Protein AF-A0A0D2CM62-F1 (afdb_monomer_lite)

Radius of gyration: 17.78 Å; chains: 1; bounding box: 37×21×57 Å

Structure (mmCIF, N/CA/C/O backbone):
data_AF-A0A0D2CM62-F1
#
_entry.id   AF-A0A0D2CM62-F1
#
loop_
_atom_site.group_PDB
_atom_site.id
_atom_site.type_symbol
_atom_site.label_atom_id
_atom_site.label_alt_id
_atom_site.label_comp_id
_atom_site.label_asym_id
_atom_site.label_entity_id
_atom_site.label_seq_id
_atom_site.pdbx_PDB_ins_code
_atom_site.Cartn_x
_atom_site.Cartn_y
_atom_site.Cartn_z
_atom_site.occupancy
_atom_site.B_iso_or_equiv
_atom_site.auth_seq_id
_atom_site.auth_comp_id
_atom_site.auth_asym_id
_atom_site.auth_atom_id
_atom_site.pdbx_PDB_model_num
ATOM 1 N N . MET A 1 1 ? -2.273 -5.106 -23.321 1.00 47.84 1 MET A N 1
ATOM 2 C CA . MET A 1 1 ? -2.703 -4.728 -21.960 1.00 47.84 1 MET A CA 1
ATOM 3 C C . MET A 1 1 ? -1.456 -4.320 -21.202 1.00 47.84 1 MET A C 1
ATOM 5 O O . MET A 1 1 ? -0.547 -5.139 -21.087 1.00 47.84 1 MET A O 1
ATOM 9 N N . GLU A 1 2 ? -1.350 -3.054 -20.812 1.00 54.97 2 GLU A N 1
ATOM 10 C CA . GLU A 1 2 ? -0.237 -2.584 -19.983 1.00 54.97 2 GLU A CA 1
ATOM 11 C C . GLU A 1 2 ? -0.297 -3.289 -18.624 1.00 54.97 2 GLU A C 1
ATOM 13 O O . GLU A 1 2 ? -1.369 -3.399 -18.027 1.00 54.97 2 GLU A O 1
ATOM 18 N N . ARG A 1 3 ? 0.836 -3.834 -18.167 1.00 69.75 3 ARG A N 1
ATOM 19 C CA . ARG A 1 3 ? 0.944 -4.442 -16.837 1.00 69.75 3 ARG A CA 1
ATOM 20 C C . ARG A 1 3 ? 1.554 -3.433 -15.886 1.00 69.75 3 ARG A C 1
ATOM 22 O O . ARG A 1 3 ? 2.719 -3.063 -16.048 1.00 69.75 3 ARG A O 1
ATOM 29 N N . PHE A 1 4 ? 0.762 -3.027 -14.908 1.00 75.12 4 PHE A N 1
ATOM 30 C CA . PHE A 1 4 ? 1.198 -2.192 -13.802 1.00 75.12 4 PHE A CA 1
ATOM 31 C C . PHE A 1 4 ? 1.517 -3.084 -12.606 1.00 75.12 4 PHE A C 1
ATOM 33 O O . PHE A 1 4 ? 0.720 -3.959 -12.272 1.00 75.12 4 PHE A O 1
ATOM 40 N N . GLU A 1 5 ? 2.665 -2.855 -11.962 1.00 83.56 5 GLU A N 1
ATOM 41 C CA . GLU A 1 5 ? 2.895 -3.413 -10.628 1.00 83.56 5 GLU A CA 1
ATOM 42 C C . GLU A 1 5 ? 1.920 -2.731 -9.665 1.00 83.56 5 GLU A C 1
ATOM 44 O O . GLU A 1 5 ? 1.860 -1.500 -9.592 1.00 83.56 5 GLU A O 1
ATOM 49 N N . MET A 1 6 ? 1.145 -3.529 -8.939 1.00 88.56 6 MET A N 1
ATOM 50 C CA . MET A 1 6 ? 0.150 -3.035 -7.991 1.00 88.56 6 MET A CA 1
ATOM 51 C C . MET A 1 6 ? 0.419 -3.598 -6.600 1.00 88.56 6 MET A C 1
ATOM 53 O O . MET A 1 6 ? 0.897 -4.721 -6.440 1.00 88.56 6 MET A O 1
ATOM 57 N N . VAL A 1 7 ? 0.070 -2.816 -5.583 1.00 92.38 7 VAL A N 1
ATOM 58 C CA . VAL A 1 7 ? 0.094 -3.249 -4.186 1.00 92.38 7 VAL A CA 1
ATOM 59 C C . VAL A 1 7 ? -1.307 -3.069 -3.621 1.00 92.38 7 VAL A C 1
ATOM 61 O O . VAL A 1 7 ? -1.818 -1.952 -3.572 1.00 92.38 7 VAL A O 1
ATOM 64 N N . PHE A 1 8 ? -1.935 -4.166 -3.211 1.00 93.81 8 PHE A N 1
ATOM 65 C CA . PHE A 1 8 ? -3.224 -4.153 -2.531 1.00 93.81 8 PHE A CA 1
ATOM 66 C C . PHE A 1 8 ? -3.021 -4.213 -1.025 1.00 93.81 8 PHE A C 1
ATOM 68 O O . PHE A 1 8 ? -2.239 -5.019 -0.520 1.00 93.81 8 PHE A O 1
ATOM 75 N N . CYS A 1 9 ? -3.754 -3.371 -0.309 1.00 94.94 9 CYS A N 1
ATOM 76 C CA . CYS A 1 9 ? -3.670 -3.258 1.139 1.00 94.94 9 CYS A CA 1
ATOM 77 C C . CYS A 1 9 ? -5.002 -3.663 1.764 1.00 94.94 9 CYS A C 1
ATOM 79 O O . CYS A 1 9 ? -6.059 -3.291 1.256 1.00 94.94 9 CYS A O 1
ATOM 81 N N . TYR A 1 10 ? -4.947 -4.373 2.885 1.00 95.50 10 TYR A N 1
ATOM 82 C CA . TYR A 1 10 ? -6.120 -4.678 3.700 1.00 95.50 10 TYR A CA 1
ATOM 83 C C . TYR A 1 10 ? -5.839 -4.397 5.174 1.00 95.50 10 TYR A C 1
ATOM 85 O O . TYR A 1 10 ? -4.683 -4.333 5.599 1.00 95.50 10 TYR A O 1
ATOM 93 N N . GLU A 1 11 ? -6.904 -4.172 5.935 1.00 96.06 11 GLU A N 1
ATOM 94 C CA . GLU A 1 11 ? -6.805 -3.907 7.368 1.00 96.06 11 GLU A CA 1
ATOM 95 C C . GLU A 1 11 ? -6.670 -5.222 8.149 1.00 96.06 11 GLU A C 1
ATOM 97 O O . GLU A 1 11 ? -7.238 -6.246 7.769 1.00 96.06 11 GLU A O 1
ATOM 102 N N . GLU A 1 12 ? -5.909 -5.198 9.239 1.00 95.88 12 GLU A N 1
ATOM 103 C CA . GLU A 1 12 ? -5.710 -6.369 10.101 1.00 95.88 12 GLU A CA 1
ATOM 104 C C . GLU A 1 12 ? -6.649 -6.364 11.312 1.00 95.88 12 GLU A C 1
ATOM 106 O O . GLU A 1 12 ? -6.973 -7.423 11.848 1.00 95.88 12 GLU A O 1
ATOM 111 N N . TYR A 1 13 ? -7.094 -5.179 11.745 1.00 96.19 13 TYR A N 1
ATOM 112 C CA . TYR A 1 13 ? -7.915 -5.012 12.943 1.00 96.19 13 TYR A CA 1
ATOM 113 C C . TYR A 1 13 ? -9.312 -4.511 12.605 1.00 96.19 13 TYR A C 1
ATOM 115 O O . TYR A 1 13 ? -9.482 -3.658 11.739 1.00 96.19 13 TYR A O 1
ATOM 123 N N . ASP A 1 14 ? -10.301 -4.973 13.365 1.00 97.56 14 ASP A N 1
ATOM 124 C CA . ASP A 1 14 ? -11.681 -4.530 13.210 1.00 97.56 14 ASP A CA 1
ATOM 125 C C . ASP A 1 14 ? -11.842 -3.020 13.433 1.00 97.56 14 ASP A C 1
ATOM 127 O O . ASP A 1 14 ? -11.273 -2.413 14.350 1.00 97.56 14 ASP A O 1
ATOM 131 N N . THR A 1 15 ? -12.720 -2.423 12.634 1.00 97.25 15 THR A N 1
ATOM 132 C CA . THR A 1 15 ? -13.251 -1.086 12.873 1.00 97.25 15 THR A CA 1
ATOM 133 C C . THR A 1 15 ? -14.565 -1.197 13.639 1.00 97.25 15 THR A C 1
ATOM 135 O O . THR A 1 15 ? -15.439 -1.991 13.291 1.00 97.25 15 THR A O 1
ATOM 138 N N . VAL A 1 16 ? -14.726 -0.377 14.681 1.00 96.75 16 VAL A N 1
ATOM 139 C CA . VAL A 1 16 ? -15.990 -0.287 15.420 1.00 96.75 16 VAL A CA 1
ATOM 140 C C . VAL A 1 16 ? -16.923 0.690 14.714 1.00 96.75 16 VAL A C 1
ATOM 142 O O . VAL A 1 16 ? -16.673 1.894 14.706 1.00 96.75 16 VAL A O 1
ATOM 145 N N . ILE A 1 17 ? -18.020 0.185 14.153 1.00 94.44 17 ILE A N 1
ATOM 146 C CA . ILE A 1 17 ? -19.073 0.987 13.523 1.00 94.44 17 ILE A CA 1
ATOM 147 C C . ILE A 1 17 ? -20.384 0.723 14.251 1.00 94.44 17 ILE A C 1
ATOM 149 O O . ILE A 1 17 ? -20.902 -0.391 14.238 1.00 94.44 17 ILE A O 1
ATOM 153 N N . LEU A 1 18 ? -20.927 1.758 14.901 1.00 94.50 18 LEU A N 1
ATOM 154 C CA . LEU A 1 18 ? -22.193 1.683 15.645 1.00 94.50 18 LEU A CA 1
ATOM 155 C C . LEU A 1 18 ? -22.229 0.512 16.654 1.00 94.50 18 LEU A C 1
ATOM 157 O O . LEU A 1 18 ? -23.220 -0.207 16.757 1.00 94.50 18 LEU A O 1
ATOM 161 N N . GLY A 1 19 ? -21.120 0.295 17.370 1.00 95.12 19 GLY A N 1
ATOM 162 C CA . GLY A 1 19 ? -20.976 -0.774 18.367 1.00 95.12 19 GLY A CA 1
ATOM 163 C C . GLY A 1 19 ? -20.691 -2.168 17.796 1.00 95.12 19 GLY A C 1
ATOM 164 O O . GLY A 1 19 ? -20.575 -3.119 18.563 1.00 95.12 19 GLY A O 1
ATOM 165 N N . LYS A 1 20 ? -20.561 -2.311 16.471 1.00 96.00 20 LYS A N 1
ATOM 166 C CA . LYS A 1 20 ? -20.195 -3.572 15.815 1.00 96.00 20 LYS A CA 1
ATOM 167 C C . LYS A 1 20 ? -18.727 -3.562 15.415 1.00 96.00 20 LYS A C 1
ATOM 169 O O . LYS A 1 20 ? -18.262 -2.575 14.856 1.00 96.00 20 LYS A O 1
ATOM 174 N N . HIS A 1 21 ? -18.037 -4.667 15.668 1.00 97.00 21 HIS A N 1
ATOM 175 C CA . HIS A 1 21 ? -16.665 -4.903 15.227 1.00 97.00 21 HIS A CA 1
ATOM 176 C C . HIS A 1 21 ? -16.688 -5.623 13.882 1.00 97.00 21 HIS A C 1
ATOM 178 O O . HIS A 1 21 ? -17.348 -6.656 13.753 1.00 97.00 21 HIS A O 1
ATOM 184 N N . MET A 1 22 ? -16.023 -5.057 12.878 1.00 96.38 22 MET A N 1
ATOM 185 C CA . MET A 1 22 ? -15.889 -5.695 11.574 1.00 96.38 22 MET A CA 1
ATOM 186 C C 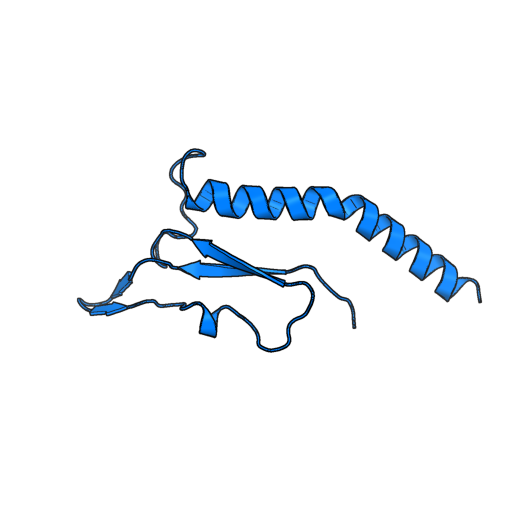. MET A 1 22 ? -14.661 -5.196 10.815 1.00 96.38 22 MET A C 1
ATOM 188 O O . MET A 1 22 ? -14.325 -4.011 10.873 1.00 96.38 22 MET A O 1
ATOM 192 N N . LEU A 1 23 ? -14.064 -6.085 10.024 1.00 96.50 23 LEU A N 1
ATOM 193 C CA . LEU A 1 23 ? -13.199 -5.706 8.912 1.00 96.50 23 LEU A CA 1
ATOM 194 C C . LEU A 1 23 ? -14.074 -5.090 7.812 1.00 96.50 23 LEU A C 1
ATOM 196 O O . LEU A 1 23 ? -14.982 -5.738 7.288 1.00 96.50 23 LEU A O 1
ATOM 200 N N . ILE A 1 24 ? -13.807 -3.837 7.467 1.00 96.12 24 ILE A N 1
ATOM 201 C CA . ILE A 1 24 ? -14.457 -3.109 6.373 1.00 96.12 24 ILE A CA 1
ATOM 202 C C . ILE A 1 24 ? -13.907 -3.577 5.028 1.00 96.12 24 ILE A C 1
ATOM 204 O O . ILE A 1 24 ? -14.668 -3.788 4.087 1.00 96.12 24 ILE A O 1
ATOM 208 N N . VAL A 1 25 ? -12.592 -3.779 4.948 1.00 94.88 25 VAL A N 1
ATOM 209 C CA . VAL A 1 25 ? -11.888 -4.284 3.771 1.00 94.88 25 VAL A CA 1
ATOM 210 C C . VAL A 1 25 ? -11.056 -5.504 4.171 1.00 94.88 25 VAL A C 1
ATOM 212 O O . VAL A 1 25 ? -9.873 -5.377 4.497 1.00 94.88 25 VAL A O 1
ATOM 215 N N . PR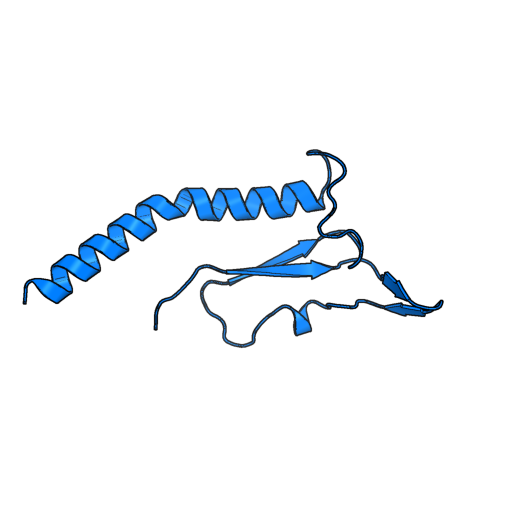O A 1 26 ? -11.654 -6.710 4.146 1.00 94.00 26 PRO A N 1
ATOM 216 C CA . PRO A 1 26 ? -10.917 -7.952 4.342 1.00 94.00 26 PRO A CA 1
ATOM 217 C C . PRO A 1 26 ? -10.045 -8.277 3.118 1.00 94.00 26 PRO A C 1
ATOM 219 O O . PRO A 1 26 ? -10.339 -7.862 1.995 1.00 94.00 26 PRO A O 1
ATOM 222 N N . GLN A 1 27 ? -9.003 -9.096 3.306 1.00 92.81 27 GLN A N 1
ATOM 223 C CA . GLN A 1 27 ? -8.037 -9.452 2.252 1.00 92.81 27 GLN A CA 1
ATOM 224 C C . GLN A 1 27 ? -8.692 -9.917 0.940 1.00 92.81 27 GLN A C 1
ATOM 226 O O . GLN A 1 27 ? -8.302 -9.473 -0.137 1.00 92.81 27 GLN A O 1
ATOM 231 N N . HIS A 1 28 ? -9.696 -10.793 1.019 1.00 90.00 28 HIS A N 1
ATOM 232 C CA . HIS A 1 28 ? -10.374 -11.336 -0.163 1.00 90.00 28 HIS A CA 1
ATOM 233 C C . HIS A 1 28 ? -11.162 -10.276 -0.949 1.00 90.00 28 HIS A C 1
ATOM 235 O O . HIS A 1 28 ? -11.429 -10.477 -2.127 1.00 90.00 28 HIS A O 1
ATOM 241 N N . SER A 1 29 ? -11.536 -9.164 -0.307 1.00 91.31 29 SER A N 1
ATOM 242 C CA . SER A 1 29 ? -12.179 -8.022 -0.961 1.00 91.31 29 SER A CA 1
ATOM 243 C C . SER A 1 29 ? -11.159 -7.028 -1.519 1.00 91.31 29 SER A C 1
ATOM 245 O O . SER A 1 29 ? -11.481 -6.303 -2.456 1.00 91.31 29 SER A O 1
ATOM 247 N N . ALA A 1 30 ? -9.957 -6.958 -0.937 1.00 88.62 30 ALA A N 1
ATOM 248 C CA . ALA A 1 30 ? -8.884 -6.076 -1.395 1.00 88.62 30 ALA A CA 1
ATOM 249 C C . ALA A 1 30 ? -8.140 -6.630 -2.618 1.00 88.62 30 ALA A C 1
ATOM 251 O O . ALA A 1 30 ? -7.583 -5.867 -3.404 1.00 88.62 30 ALA A O 1
ATOM 252 N N . ALA A 1 31 ? -8.098 -7.956 -2.765 1.00 85.56 31 ALA A N 1
ATOM 253 C CA . ALA A 1 31 ? -7.377 -8.620 -3.839 1.00 85.56 31 ALA A CA 1
ATOM 254 C C . ALA A 1 31 ? -8.286 -8.940 -5.034 1.00 85.56 31 ALA A C 1
ATOM 256 O O . ALA A 1 31 ? -9.292 -9.629 -4.894 1.00 85.56 31 ALA A O 1
ATOM 257 N N . LEU A 1 32 ? -7.891 -8.490 -6.228 1.00 80.44 32 LEU A N 1
ATOM 258 C CA . LEU A 1 32 ? -8.540 -8.851 -7.492 1.00 80.44 32 LEU A CA 1
ATOM 259 C C . LEU A 1 32 ? -8.120 -10.264 -7.940 1.00 80.44 32 LEU A C 1
ATOM 261 O O . LEU A 1 32 ? -6.933 -10.483 -8.211 1.00 80.44 32 LEU A O 1
ATOM 265 N N . PRO A 1 33 ? -9.057 -11.223 -8.075 1.00 76.38 33 PRO A N 1
ATOM 266 C CA . PRO A 1 33 ? -8.750 -12.539 -8.622 1.00 76.38 33 PRO A CA 1
ATOM 267 C C . PRO A 1 33 ? -8.192 -12.424 -10.044 1.00 76.38 33 PRO A C 1
ATOM 269 O O . PRO A 1 33 ? -8.768 -11.749 -10.894 1.00 76.38 33 PRO A O 1
ATOM 272 N N . GLY A 1 34 ? -7.068 -13.092 -10.311 1.00 76.06 34 GLY A N 1
ATOM 273 C CA . GLY A 1 34 ? -6.441 -13.097 -11.636 1.00 76.06 34 GLY A CA 1
ATOM 274 C C . GLY A 1 34 ? -5.621 -11.849 -11.979 1.00 76.06 34 GLY A C 1
ATOM 275 O O . GLY A 1 34 ? -5.088 -11.774 -13.085 1.00 76.06 34 GLY A O 1
ATOM 276 N N . ALA A 1 35 ? -5.472 -10.891 -11.057 1.00 78.25 35 ALA A N 1
ATOM 277 C CA . ALA A 1 35 ? -4.501 -9.818 -11.230 1.00 78.25 35 ALA A CA 1
ATOM 278 C C . ALA A 1 35 ? -3.072 -10.402 -11.236 1.00 78.25 35 ALA A C 1
ATOM 280 O O . ALA A 1 35 ? -2.702 -11.191 -10.366 1.00 78.25 35 ALA A O 1
ATOM 281 N N . ALA A 1 36 ? -2.285 -10.035 -12.248 1.00 76.38 36 ALA A N 1
ATOM 282 C CA . ALA A 1 36 ? -0.870 -10.379 -12.357 1.00 76.38 36 ALA A CA 1
ATOM 283 C C . ALA A 1 36 ? -0.004 -9.240 -11.800 1.00 76.38 36 ALA A C 1
ATOM 285 O O . ALA A 1 36 ? -0.452 -8.096 -11.754 1.00 76.38 36 ALA A O 1
ATOM 286 N N . ASP A 1 37 ? 1.235 -9.552 -11.413 1.00 80.94 37 ASP A N 1
ATOM 287 C CA . ASP A 1 37 ? 2.224 -8.570 -10.938 1.00 80.94 37 ASP A CA 1
ATOM 288 C C . ASP A 1 37 ? 1.755 -7.765 -9.706 1.00 80.94 37 ASP A C 1
ATOM 290 O O . ASP A 1 37 ? 2.038 -6.575 -9.554 1.00 80.94 37 ASP A O 1
ATOM 294 N N . VAL A 1 38 ? 1.030 -8.440 -8.808 1.00 87.19 38 VAL A N 1
ATOM 295 C CA . VAL A 1 38 ? 0.456 -7.852 -7.593 1.00 87.19 38 VAL A CA 1
ATOM 296 C C . VAL A 1 38 ? 1.143 -8.332 -6.329 1.00 87.19 38 VAL A C 1
ATOM 298 O O . VAL A 1 38 ? 1.365 -9.526 -6.135 1.00 87.19 38 VAL A O 1
ATOM 301 N N . GLN A 1 39 ? 1.364 -7.398 -5.413 1.00 90.31 39 GLN A N 1
ATOM 302 C CA . GLN A 1 39 ? 1.659 -7.682 -4.017 1.00 90.31 39 GLN A CA 1
ATOM 303 C C . GLN A 1 39 ? 0.404 -7.424 -3.179 1.00 90.31 39 GLN A C 1
ATOM 305 O O . GLN A 1 39 ? -0.304 -6.449 -3.408 1.00 90.31 39 GLN A O 1
ATOM 310 N N . VAL A 1 40 ? 0.137 -8.265 -2.183 1.00 92.19 40 VAL A N 1
ATOM 311 C CA . VAL A 1 40 ? -0.923 -8.020 -1.196 1.00 92.19 40 VAL A CA 1
ATOM 312 C C . VAL A 1 40 ? -0.275 -7.905 0.178 1.00 92.19 40 VAL A C 1
ATOM 314 O O . VAL A 1 40 ? 0.490 -8.789 0.562 1.00 92.19 40 VAL A O 1
ATOM 317 N N . ILE A 1 41 ? -0.547 -6.821 0.905 1.00 94.44 41 ILE A N 1
ATOM 318 C CA . ILE A 1 41 ? 0.031 -6.552 2.228 1.00 94.44 41 ILE A CA 1
ATOM 319 C C . ILE A 1 41 ? -1.062 -6.272 3.264 1.00 94.44 41 ILE A C 1
ATOM 321 O O . ILE A 1 41 ? -2.049 -5.599 2.963 1.00 94.44 41 ILE A O 1
ATOM 325 N N . SER A 1 42 ? -0.880 -6.775 4.488 1.00 94.06 42 SER A N 1
ATOM 326 C CA . SER A 1 42 ? -1.686 -6.342 5.633 1.00 94.06 42 SER A CA 1
ATOM 327 C C . SER A 1 42 ? -1.136 -5.031 6.185 1.00 94.06 42 SER A C 1
ATOM 329 O O . SER A 1 42 ? 0.074 -4.779 6.159 1.00 94.06 42 SER A O 1
ATOM 331 N N . ILE A 1 43 ? -2.029 -4.188 6.694 1.00 95.94 43 ILE A N 1
ATOM 332 C CA . ILE A 1 43 ? -1.664 -3.047 7.526 1.00 95.94 43 ILE A CA 1
ATOM 333 C C . ILE A 1 43 ? -2.197 -3.326 8.937 1.00 95.94 43 ILE A C 1
ATOM 335 O O . ILE A 1 43 ? -3.413 -3.465 9.081 1.00 95.94 43 ILE A O 1
ATOM 339 N N . PRO A 1 44 ? -1.328 -3.367 9.969 1.00 94.38 44 PRO A N 1
ATOM 340 C CA . PRO A 1 44 ? -1.693 -3.642 11.361 1.00 94.38 44 PRO A CA 1
ATOM 341 C C . PRO A 1 44 ? -2.410 -2.442 11.991 1.00 94.38 44 PRO A C 1
ATOM 343 O O . PRO A 1 44 ? -1.896 -1.750 12.869 1.00 94.38 44 PRO A O 1
ATOM 346 N N . SER A 1 45 ? -3.591 -2.147 11.467 1.00 95.31 45 SER A N 1
ATOM 347 C CA . SER A 1 45 ? -4.457 -1.036 11.822 1.00 95.31 45 SER A CA 1
ATOM 348 C C . SER A 1 45 ? -5.883 -1.368 11.389 1.00 95.31 45 SER A C 1
ATOM 350 O O . SER A 1 45 ? -6.106 -2.312 10.630 1.00 95.31 45 SER A O 1
ATOM 352 N N . ASN A 1 46 ? -6.840 -0.579 11.865 1.00 95.56 46 ASN A N 1
ATOM 353 C CA . ASN A 1 46 ? -8.219 -0.636 11.397 1.00 95.56 46 ASN A CA 1
ATOM 354 C C . ASN A 1 46 ? -8.447 0.336 10.232 1.00 95.56 46 ASN A C 1
ATOM 356 O O . ASN A 1 46 ? -7.636 1.232 9.981 1.00 95.56 46 ASN A O 1
ATOM 360 N N . HIS A 1 47 ? -9.576 0.203 9.545 1.00 95.88 47 HIS A N 1
ATOM 361 C CA . HIS A 1 47 ? -9.915 0.959 8.343 1.00 95.88 47 HIS A CA 1
ATOM 362 C C . HIS A 1 47 ? -9.795 2.472 8.540 1.00 95.88 47 HIS A C 1
ATOM 364 O O . HIS A 1 47 ? -9.303 3.193 7.675 1.00 95.88 47 HIS A O 1
ATOM 370 N N . SER A 1 48 ? -10.198 2.968 9.714 1.00 94.75 48 SER A N 1
ATOM 371 C CA . SER A 1 48 ? -10.178 4.403 10.020 1.00 94.75 48 SER A CA 1
ATOM 372 C C . SER A 1 48 ? -8.774 4.993 10.204 1.00 94.75 48 SER A C 1
ATOM 374 O O . SER A 1 48 ? -8.608 6.217 10.103 1.00 94.75 48 SER A O 1
ATOM 376 N N . ASN A 1 49 ? -7.775 4.148 10.479 1.00 94.12 49 ASN A N 1
ATOM 377 C CA . ASN A 1 49 ? -6.420 4.557 10.849 1.00 94.12 49 ASN A CA 1
ATOM 378 C C . ASN A 1 49 ? -5.323 3.942 9.973 1.00 94.12 49 ASN A C 1
ATOM 380 O O . ASN A 1 49 ? -4.173 4.352 10.090 1.00 94.12 49 ASN A O 1
ATOM 384 N N . MET A 1 50 ? -5.632 3.009 9.070 1.00 93.44 50 MET A N 1
ATOM 385 C CA . MET A 1 50 ? -4.626 2.311 8.255 1.00 93.44 50 MET A CA 1
ATOM 386 C C . MET A 1 50 ? -3.829 3.219 7.304 1.00 93.44 50 MET A C 1
ATOM 388 O O . MET A 1 50 ? -2.766 2.827 6.835 1.00 93.44 50 MET A O 1
ATOM 392 N N . ALA A 1 51 ? -4.309 4.442 7.057 1.00 92.75 51 ALA A N 1
ATOM 393 C CA . ALA A 1 51 ? -3.602 5.481 6.302 1.00 92.75 51 ALA A CA 1
ATOM 394 C C . ALA A 1 51 ? -3.032 6.615 7.185 1.00 92.75 51 ALA A C 1
ATOM 396 O O . ALA A 1 51 ? -2.519 7.604 6.667 1.00 92.75 51 ALA A O 1
ATOM 397 N N . LYS A 1 52 ? -3.146 6.509 8.515 1.00 94.75 52 LYS A N 1
ATOM 398 C CA . LYS A 1 52 ? -2.749 7.541 9.485 1.00 94.75 52 LYS A CA 1
ATOM 399 C C . LYS A 1 52 ? -1.567 7.055 10.316 1.00 94.75 52 LYS A C 1
ATOM 401 O O . LYS A 1 52 ? -1.719 6.645 11.463 1.00 94.75 52 LYS A O 1
ATOM 406 N N . PHE A 1 53 ? -0.380 7.108 9.728 1.00 93.62 53 PHE A N 1
ATOM 407 C CA . PHE A 1 53 ? 0.842 6.720 10.424 1.00 93.62 53 PHE A CA 1
ATOM 408 C C . PHE A 1 53 ? 1.255 7.792 11.431 1.00 93.62 53 PHE A C 1
ATOM 410 O O . PHE A 1 53 ? 1.443 8.952 11.070 1.00 93.62 53 PHE A O 1
ATOM 417 N N . LEU A 1 54 ? 1.409 7.400 12.695 1.00 90.25 54 LEU A N 1
ATOM 418 C CA . LEU A 1 54 ? 1.785 8.323 13.772 1.00 90.25 54 LEU A CA 1
ATOM 419 C C . LEU A 1 54 ? 3.293 8.609 13.809 1.00 90.25 54 LEU A C 1
ATOM 421 O O . LEU A 1 54 ? 3.718 9.612 14.375 1.00 90.25 54 LEU A O 1
ATOM 425 N N . SER A 1 55 ? 4.111 7.720 13.239 1.00 94.88 55 SER A N 1
ATOM 426 C CA . SER A 1 55 ? 5.563 7.886 13.142 1.00 94.88 55 SER A CA 1
ATOM 427 C C . SER A 1 55 ? 6.166 6.945 12.098 1.00 94.88 55 SER A C 1
ATOM 429 O O . SER A 1 55 ? 5.538 5.966 11.700 1.00 94.88 55 SER A O 1
ATOM 431 N N . GLU A 1 56 ? 7.432 7.161 11.742 1.00 94.06 56 GLU A N 1
ATOM 432 C CA . GLU A 1 56 ? 8.205 6.230 10.904 1.00 94.06 56 GLU A CA 1
ATOM 433 C C . GLU A 1 56 ? 8.447 4.866 11.572 1.00 94.06 56 GLU A C 1
ATOM 435 O O . GLU A 1 56 ? 8.801 3.883 10.917 1.00 94.06 56 GLU A O 1
ATOM 440 N N . ASN A 1 57 ? 8.266 4.790 12.895 1.00 94.69 57 ASN A N 1
ATOM 441 C CA . ASN A 1 57 ? 8.411 3.548 13.637 1.00 94.69 57 ASN A CA 1
ATOM 442 C C . ASN A 1 57 ? 7.175 2.649 13.585 1.00 94.69 57 ASN A C 1
ATOM 444 O O . ASN A 1 57 ? 7.308 1.467 13.919 1.00 94.69 57 ASN A O 1
ATOM 448 N N . ASP A 1 58 ? 6.042 3.185 13.129 1.00 95.00 58 ASP A N 1
ATOM 449 C CA . ASP A 1 58 ? 4.789 2.468 12.924 1.00 95.00 58 ASP A CA 1
ATOM 450 C C . ASP A 1 58 ? 4.980 1.268 11.977 1.00 95.00 58 ASP A C 1
ATOM 452 O O . ASP A 1 58 ? 5.671 1.338 10.954 1.00 95.00 58 ASP A O 1
ATOM 456 N N . SER A 1 59 ? 4.404 0.125 12.340 1.00 92.19 59 SER A N 1
ATOM 457 C CA . SER A 1 59 ? 4.543 -1.121 11.581 1.00 92.19 59 SER A CA 1
ATOM 458 C C . SER A 1 59 ? 3.813 -1.071 10.236 1.00 92.19 59 SER A C 1
ATOM 460 O O . SER A 1 59 ? 4.322 -1.608 9.246 1.00 92.19 59 SER A O 1
ATOM 462 N N . GLY A 1 60 ? 2.672 -0.384 10.166 1.00 94.00 60 GLY A N 1
ATOM 463 C CA . GLY A 1 60 ? 1.965 -0.098 8.923 1.00 94.00 60 GLY A CA 1
ATOM 464 C C . GLY A 1 60 ? 2.779 0.813 8.013 1.00 94.00 60 GLY A C 1
ATOM 465 O O . GLY A 1 60 ? 2.969 0.485 6.840 1.00 94.00 60 GLY A O 1
ATOM 466 N N . PHE A 1 61 ? 3.364 1.879 8.570 1.00 95.12 61 PHE A N 1
ATOM 467 C CA . PHE A 1 61 ? 4.252 2.770 7.817 1.00 95.12 61 PHE A CA 1
ATOM 468 C C . PHE A 1 61 ? 5.414 1.994 7.203 1.00 95.12 61 PHE A C 1
ATOM 470 O O . PHE A 1 61 ? 5.644 2.063 5.998 1.00 95.12 61 PHE A O 1
ATOM 477 N N . LYS A 1 62 ? 6.123 1.199 8.015 1.00 94.69 62 LYS A N 1
ATOM 478 C CA . LYS A 1 62 ? 7.257 0.383 7.558 1.00 94.69 62 LYS A CA 1
ATOM 479 C C . LYS A 1 62 ? 6.854 -0.594 6.453 1.00 94.69 62 LYS A C 1
ATOM 481 O O . LYS A 1 62 ? 7.635 -0.800 5.524 1.00 94.69 62 LYS A O 1
ATOM 486 N N . SER A 1 63 ? 5.661 -1.181 6.531 1.00 92.00 63 SER A N 1
ATOM 487 C CA . SER A 1 63 ? 5.158 -2.134 5.531 1.00 92.00 63 SER A CA 1
ATOM 488 C C . SER A 1 63 ? 4.870 -1.459 4.188 1.00 92.00 63 SER A C 1
ATOM 490 O O . SER A 1 63 ? 5.331 -1.932 3.143 1.00 92.00 63 SER A O 1
ATOM 492 N N . VAL A 1 64 ? 4.199 -0.304 4.211 1.00 94.06 64 VAL A N 1
ATOM 493 C CA . VAL A 1 64 ? 3.946 0.501 3.005 1.00 94.06 64 VAL A CA 1
ATOM 494 C C . VAL A 1 64 ? 5.255 1.045 2.432 1.00 94.06 64 VAL A C 1
ATOM 496 O O . VAL A 1 64 ? 5.523 0.886 1.242 1.00 94.06 64 VAL A O 1
ATOM 499 N N . TYR A 1 65 ? 6.121 1.606 3.277 1.00 94.69 65 TYR A N 1
ATOM 500 C CA . TYR A 1 65 ? 7.410 2.167 2.874 1.00 94.69 65 TYR A CA 1
ATOM 501 C C . TYR A 1 65 ? 8.306 1.136 2.178 1.00 94.69 65 TYR A C 1
ATOM 503 O O . TYR A 1 65 ? 8.868 1.417 1.120 1.00 94.69 65 TYR A O 1
A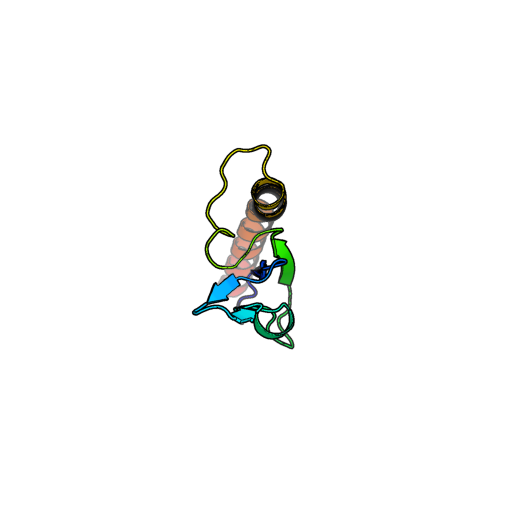TOM 511 N N . ARG A 1 66 ? 8.414 -0.083 2.723 1.00 93.75 66 ARG A N 1
ATOM 512 C CA . ARG A 1 66 ? 9.187 -1.172 2.100 1.00 93.75 66 ARG A CA 1
ATOM 513 C C . ARG A 1 66 ? 8.657 -1.533 0.714 1.00 93.75 66 ARG A C 1
ATOM 515 O O . ARG A 1 66 ? 9.456 -1.727 -0.202 1.00 93.75 66 ARG A O 1
ATOM 522 N N . SER A 1 67 ? 7.337 -1.587 0.556 1.00 93.38 67 SER A N 1
ATOM 523 C CA . SER A 1 67 ? 6.698 -1.904 -0.727 1.00 93.38 67 SER A CA 1
ATOM 524 C C . SER A 1 67 ? 6.978 -0.806 -1.761 1.00 93.38 67 SER A C 1
ATOM 526 O O . SER A 1 67 ? 7.459 -1.097 -2.855 1.00 93.38 67 SER A O 1
ATOM 528 N N . LEU A 1 68 ? 6.825 0.467 -1.377 1.00 93.94 68 LEU A N 1
ATOM 529 C CA . LEU A 1 68 ? 7.152 1.613 -2.235 1.00 93.94 68 LEU A CA 1
ATOM 530 C C . LEU A 1 68 ? 8.633 1.656 -2.627 1.00 93.94 68 LEU A C 1
ATOM 532 O O . LEU A 1 68 ? 8.959 1.915 -3.784 1.00 93.94 68 LEU A O 1
ATOM 536 N N . GLN A 1 69 ? 9.543 1.367 -1.696 1.00 95.38 69 GLN A N 1
ATOM 537 C CA . GLN A 1 69 ? 10.977 1.311 -1.987 1.00 95.38 69 GLN A CA 1
ATOM 538 C C . GLN A 1 69 ? 11.319 0.177 -2.960 1.00 95.38 69 GLN A C 1
ATOM 540 O O . GLN A 1 69 ? 12.163 0.367 -3.835 1.00 95.38 69 GLN A O 1
ATOM 545 N N . SER A 1 70 ? 10.640 -0.970 -2.859 1.00 91.44 70 SER A N 1
ATOM 546 C CA . SER A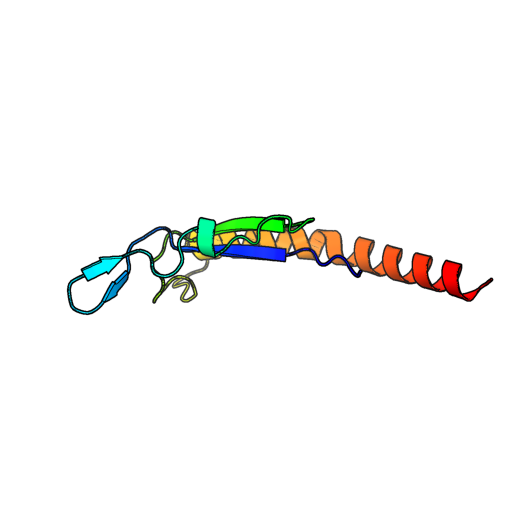 1 70 ? 10.787 -2.064 -3.826 1.00 91.44 70 SER A CA 1
ATOM 547 C C . SER A 1 70 ? 10.325 -1.648 -5.226 1.00 91.44 70 SER A C 1
ATOM 549 O O . SER A 1 70 ? 11.067 -1.836 -6.191 1.00 91.44 70 SER A O 1
ATOM 551 N N . MET A 1 71 ? 9.155 -1.007 -5.339 1.00 92.19 71 MET A N 1
ATOM 552 C CA . MET A 1 71 ? 8.647 -0.482 -6.615 1.00 92.19 71 MET A CA 1
ATOM 553 C C . MET A 1 71 ? 9.601 0.563 -7.206 1.00 92.19 71 MET A C 1
ATOM 555 O O . MET A 1 71 ? 9.977 0.491 -8.376 1.00 92.19 71 MET A O 1
ATOM 559 N N . ARG A 1 72 ? 10.074 1.503 -6.379 1.00 94.06 72 ARG A N 1
ATOM 560 C CA . ARG A 1 72 ? 11.037 2.532 -6.787 1.00 94.06 72 ARG A CA 1
ATOM 561 C C . ARG A 1 72 ? 12.333 1.921 -7.318 1.00 94.06 72 ARG A C 1
ATOM 563 O O . ARG A 1 72 ? 12.842 2.391 -8.332 1.00 94.06 72 ARG A O 1
ATOM 570 N N . ALA A 1 73 ? 12.865 0.891 -6.660 1.00 93.38 73 ALA A N 1
ATOM 571 C CA . ALA A 1 73 ? 14.105 0.238 -7.080 1.00 93.38 73 ALA A CA 1
ATOM 572 C C . ALA A 1 73 ? 13.999 -0.384 -8.484 1.00 93.38 73 ALA A C 1
ATOM 574 O O . ALA A 1 73 ? 14.983 -0.413 -9.219 1.00 93.38 73 ALA A O 1
ATOM 575 N N . LYS A 1 74 ? 12.804 -0.840 -8.876 1.00 90.81 74 LYS A N 1
ATOM 576 C CA . LYS A 1 74 ? 12.533 -1.435 -10.193 1.00 90.81 74 LYS A CA 1
ATOM 577 C C . LYS A 1 74 ? 12.129 -0.415 -11.260 1.00 90.81 74 LYS A C 1
ATOM 579 O O . LYS A 1 74 ? 12.256 -0.702 -12.449 1.00 90.81 74 LYS A O 1
ATOM 584 N N . ALA A 1 75 ? 11.651 0.763 -10.854 1.00 90.62 75 ALA A N 1
ATOM 585 C CA . ALA A 1 75 ? 11.028 1.740 -11.746 1.00 90.62 75 ALA A CA 1
ATOM 586 C C . ALA A 1 75 ? 11.932 2.152 -12.918 1.00 90.62 75 ALA A C 1
ATOM 588 O O . ALA A 1 75 ? 11.485 2.128 -14.061 1.00 90.62 75 ALA A O 1
ATOM 589 N N . ASN A 1 76 ? 13.209 2.460 -12.664 1.00 92.81 76 ASN A N 1
ATOM 590 C CA . ASN A 1 76 ? 14.134 2.887 -13.722 1.00 92.81 76 ASN A CA 1
ATOM 591 C C . ASN A 1 76 ? 14.325 1.810 -14.795 1.00 92.81 76 ASN A C 1
ATOM 593 O O . ASN A 1 76 ? 14.210 2.101 -15.982 1.00 92.81 76 ASN A O 1
ATOM 597 N N . ALA A 1 77 ? 14.570 0.563 -14.379 1.00 91.94 77 ALA A N 1
ATOM 598 C CA . ALA A 1 77 ? 14.718 -0.554 -15.308 1.00 91.94 77 ALA A CA 1
ATOM 599 C C . ALA A 1 77 ? 13.432 -0.768 -16.118 1.00 91.94 77 ALA A C 1
ATOM 601 O O . ALA A 1 77 ? 13.481 -0.924 -17.332 1.00 91.94 77 ALA A O 1
ATOM 602 N N . LYS A 1 78 ? 12.267 -0.687 -15.461 1.00 89.75 78 LYS A N 1
ATOM 603 C CA . LYS A 1 78 ? 10.969 -0.842 -16.124 1.00 89.75 78 LYS A CA 1
ATOM 604 C C . LYS A 1 78 ? 10.699 0.253 -17.158 1.00 89.75 78 LYS A C 1
ATOM 606 O O . LYS A 1 78 ? 10.196 -0.046 -18.237 1.00 89.75 78 LYS A O 1
ATOM 611 N N . VAL A 1 79 ? 11.019 1.506 -16.837 1.00 91.25 79 VAL A N 1
ATOM 612 C CA . VAL A 1 79 ? 10.874 2.639 -17.762 1.00 91.25 79 VAL A CA 1
ATOM 613 C C . VAL A 1 79 ? 11.795 2.466 -18.967 1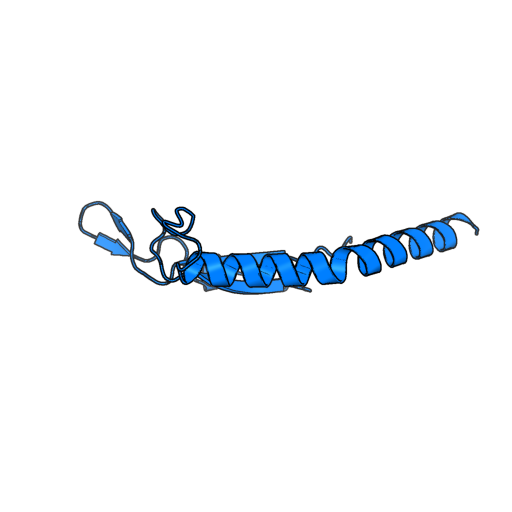.00 91.25 79 VAL A C 1
ATOM 615 O O . VAL A 1 79 ? 11.340 2.632 -20.094 1.00 91.25 79 VAL A O 1
ATOM 618 N N . GLN A 1 80 ? 13.053 2.077 -18.746 1.00 94.31 80 GLN A N 1
ATOM 619 C CA . GLN A 1 80 ? 14.005 1.826 -19.829 1.00 94.31 80 GLN A CA 1
ATOM 620 C C . GLN A 1 80 ? 13.526 0.703 -20.760 1.00 94.31 80 GLN A C 1
ATOM 622 O O . GLN A 1 80 ? 13.494 0.880 -21.976 1.00 94.31 80 GLN A O 1
ATOM 627 N N . ASP A 1 81 ? 13.079 -0.417 -20.190 1.00 91.50 81 ASP A N 1
ATOM 628 C CA . ASP A 1 81 ? 12.503 -1.534 -20.943 1.00 91.50 81 ASP A CA 1
ATOM 629 C C . ASP A 1 81 ? 11.290 -1.106 -21.774 1.00 91.50 81 ASP A C 1
ATOM 631 O O . ASP A 1 81 ? 11.120 -1.557 -22.908 1.00 91.50 81 ASP A O 1
ATOM 635 N N . ASN A 1 82 ? 10.429 -0.250 -21.219 1.00 90.19 82 ASN A N 1
ATOM 636 C CA . ASN A 1 82 ? 9.263 0.261 -21.930 1.00 90.19 82 ASN A CA 1
ATOM 637 C C . ASN A 1 82 ? 9.672 1.143 -23.120 1.00 90.19 82 ASN A C 1
ATOM 639 O O . ASN A 1 82 ? 9.096 0.986 -24.196 1.00 90.19 82 ASN A O 1
ATOM 643 N N . TRP A 1 83 ? 10.678 2.012 -22.958 1.00 94.50 83 TRP A N 1
ATOM 644 C CA . TRP A 1 83 ? 11.210 2.824 -24.058 1.00 94.50 83 TRP A CA 1
ATOM 645 C C . TRP A 1 83 ? 11.797 1.962 -25.172 1.00 94.50 83 TRP A C 1
ATOM 647 O O . TRP A 1 83 ? 11.399 2.119 -26.322 1.00 94.50 83 TRP A O 1
ATOM 657 N N . TRP A 1 84 ? 12.650 0.989 -24.842 1.00 94.50 84 TRP A N 1
ATOM 658 C CA . TRP A 1 84 ? 13.223 0.083 -25.843 1.00 94.50 84 TRP A CA 1
ATOM 659 C C . TRP A 1 84 ? 12.161 -0.709 -26.606 1.00 94.50 84 TRP A C 1
ATOM 661 O O . TRP A 1 84 ? 12.260 -0.880 -27.820 1.00 94.50 84 TRP A O 1
ATOM 671 N N . ARG A 1 85 ? 11.121 -1.191 -25.912 1.00 90.50 85 ARG A N 1
ATOM 672 C CA . ARG A 1 85 ? 10.001 -1.895 -26.557 1.00 90.50 85 ARG A CA 1
ATOM 673 C C . ARG A 1 85 ? 9.258 -0.996 -27.537 1.00 90.50 85 ARG A C 1
ATOM 675 O O . ARG A 1 85 ? 8.909 -1.466 -28.615 1.00 90.50 85 ARG A O 1
ATOM 682 N N . TRP A 1 86 ? 9.023 0.257 -27.156 1.00 92.00 86 TRP A N 1
ATOM 683 C CA . TRP A 1 86 ? 8.365 1.242 -28.007 1.00 92.00 86 TRP A CA 1
ATOM 684 C C . TRP A 1 86 ? 9.216 1.589 -29.236 1.00 92.00 86 TRP A C 1
ATOM 686 O O . TRP A 1 86 ? 8.716 1.570 -30.357 1.00 92.00 86 TRP A O 1
ATOM 696 N N . GLU A 1 87 ? 10.516 1.831 -29.057 1.00 94.62 87 GLU A N 1
ATOM 697 C CA . GLU A 1 87 ? 11.439 2.096 -30.170 1.00 94.62 87 GLU A CA 1
ATOM 698 C C . GLU A 1 87 ? 11.467 0.926 -31.160 1.00 94.62 8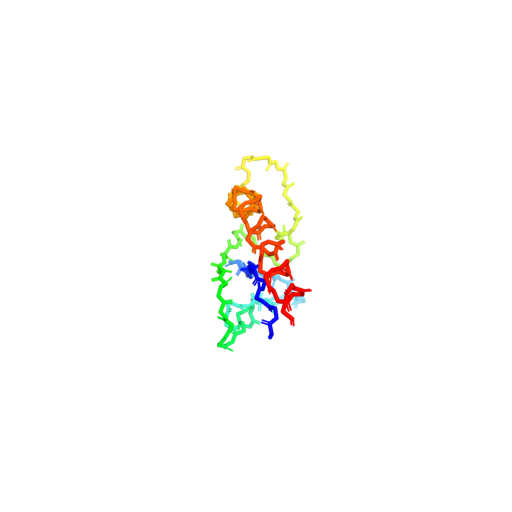7 GLU A C 1
ATOM 700 O O . GLU A 1 87 ? 11.386 1.128 -32.372 1.00 94.62 87 GLU A O 1
ATOM 705 N N . TYR A 1 88 ? 11.521 -0.310 -30.655 1.00 92.75 88 TYR A N 1
ATOM 706 C CA . TYR A 1 88 ? 11.495 -1.510 -31.488 1.00 92.75 88 TYR A CA 1
ATOM 707 C C . TYR A 1 88 ? 10.176 -1.665 -32.259 1.00 92.75 88 TYR A C 1
ATOM 709 O O . TYR A 1 88 ? 10.198 -2.001 -33.440 1.00 92.75 88 TYR A O 1
ATOM 717 N N . SER A 1 89 ? 9.024 -1.406 -31.627 1.00 91.69 89 SER A N 1
ATOM 718 C CA . SER A 1 89 ? 7.724 -1.514 -32.304 1.00 91.69 89 SER A CA 1
ATOM 719 C C . SER A 1 89 ? 7.484 -0.433 -33.354 1.00 91.69 89 SER A C 1
ATOM 721 O O . SER A 1 89 ? 6.663 -0.637 -34.241 1.00 91.69 89 SER A O 1
ATOM 723 N N . ASN A 1 90 ? 8.169 0.707 -33.247 1.00 89.75 90 ASN A N 1
ATOM 724 C CA . ASN A 1 90 ? 7.954 1.882 -34.091 1.00 89.75 90 ASN A CA 1
ATOM 725 C C . ASN A 1 90 ? 9.061 2.104 -35.137 1.00 89.75 90 ASN A C 1
ATOM 727 O O . ASN A 1 90 ? 9.013 3.087 -35.874 1.00 89.75 90 ASN A O 1
ATOM 731 N N . SER A 1 91 ? 10.062 1.222 -35.188 1.00 82.19 91 SER A N 1
ATOM 732 C CA . SER A 1 91 ? 11.141 1.229 -36.187 1.00 82.19 91 SER A CA 1
ATOM 733 C C . SER A 1 91 ? 10.976 0.160 -37.277 1.00 82.19 91 SER A C 1
ATOM 735 O O . SER A 1 91 ? 11.844 0.041 -38.144 1.00 82.19 91 SER A O 1
ATOM 737 N N . GLN A 1 92 ? 9.866 -0.587 -37.250 1.00 56.66 92 GLN A N 1
ATOM 738 C CA . GLN A 1 92 ? 9.386 -1.447 -38.341 1.00 56.66 92 GLN A CA 1
ATOM 739 C C . GLN A 1 92 ? 8.193 -0.807 -39.046 1.00 56.66 92 GLN A C 1
ATOM 741 O O . GLN A 1 92 ? 8.020 -1.097 -40.250 1.00 56.66 92 GLN A O 1
#

Organism: NCBI:txid569365

pLDDT: mean 90.46, std 8.78, range [47.84, 97.56]

Foldseek 3Di:
DDQDQEEFEFEDFFDQDPNDTDGPQDQVNRDDPPRPNYHYDYQDHGPVCLVPDPDCVHPSNVRVVVVVVVCVVCVVVVVVVVVVVVCVVPVD

Sequence (92 aa):
MERFEMVFCYEEYDTVILGKHMLIVPQHSAALPGAADVQVISIPSNHSNMAKFLSENDSGFKSVYRSLQSMRAKANAKVQDNWWRWEYSNSQ

Secondary structure (DSSP, 8-state):
-----EEEEEESS-EEETTEEE-SS-HHHHSPTT-SSEEEEEESS-TTTTT--SSTT-HHHHHHHHHHHHHHHHHHHHHHHHHHHHHHHH--